Protein AF-R5BET2-F1 (afdb_monomer_lite)

Foldseek 3Di:
DPDPAAEAEDQDQDQADPPPRAGKAFEEEPQAPDDQVNCCVFAVGGHHHPYHDADPQHFGIAGPVRNHTYFHDHPVRHGDPDDHHYPVVGDTDDPVPNDD

Structure (mmCIF, N/CA/C/O backbone):
data_AF-R5BET2-F1
#
_entry.id   AF-R5BET2-F1
#
loop_
_atom_site.group_PDB
_atom_site.id
_atom_site.type_symbol
_atom_site.label_atom_id
_atom_site.label_alt_id
_atom_site.label_comp_id
_atom_site.label_asym_id
_atom_site.label_entity_id
_atom_site.label_seq_id
_atom_site.pdbx_PDB_ins_code
_atom_site.Cartn_x
_atom_site.Cartn_y
_atom_site.Cartn_z
_atom_site.occupancy
_atom_site.B_iso_or_equiv
_atom_site.auth_seq_id
_atom_site.auth_comp_id
_atom_site.auth_asym_id
_atom_site.auth_atom_id
_atom_site.pdbx_PDB_model_num
ATOM 1 N N . MET A 1 1 ? -3.385 -18.294 4.229 1.00 30.03 1 MET A N 1
ATOM 2 C CA . MET A 1 1 ? -2.586 -18.543 3.008 1.00 30.03 1 MET A CA 1
ATOM 3 C C . MET A 1 1 ? -1.886 -17.247 2.627 1.00 30.03 1 MET A C 1
ATOM 5 O O . MET A 1 1 ? -2.534 -16.359 2.093 1.00 30.03 1 MET A O 1
ATOM 9 N N . ALA A 1 2 ? -0.603 -17.092 2.959 1.00 34.34 2 ALA A N 1
ATOM 10 C CA . ALA A 1 2 ? 0.175 -15.944 2.500 1.00 34.34 2 ALA A CA 1
ATOM 11 C C . ALA A 1 2 ? 0.536 -16.183 1.028 1.00 34.34 2 ALA A C 1
ATOM 13 O O . ALA A 1 2 ? 1.506 -16.878 0.728 1.00 34.34 2 ALA A O 1
ATOM 14 N N . LEU A 1 3 ? -0.293 -15.687 0.105 1.00 43.25 3 LEU A N 1
ATOM 15 C CA . LEU A 1 3 ? 0.106 -15.577 -1.294 1.00 43.25 3 LEU A CA 1
ATOM 16 C C . LEU A 1 3 ? 1.415 -14.784 -1.298 1.00 43.25 3 LEU A C 1
ATOM 18 O O . LEU A 1 3 ? 1.457 -13.671 -0.777 1.00 43.25 3 LEU A O 1
ATOM 22 N N . TYR A 1 4 ? 2.492 -15.370 -1.824 1.00 46.22 4 TYR A N 1
ATOM 23 C CA . TYR A 1 4 ? 3.724 -14.642 -2.108 1.00 46.22 4 TYR A CA 1
ATOM 24 C C . TYR A 1 4 ? 3.383 -13.558 -3.135 1.00 46.22 4 TYR A C 1
ATOM 26 O O . TYR A 1 4 ? 3.478 -13.765 -4.344 1.00 46.22 4 TYR A O 1
ATOM 34 N N . SER A 1 5 ? 2.921 -12.408 -2.648 1.00 56.91 5 SER A N 1
ATOM 35 C CA . SER A 1 5 ? 2.660 -11.223 -3.445 1.00 56.91 5 SER A CA 1
ATOM 36 C C . SER A 1 5 ? 3.976 -10.859 -4.120 1.00 56.91 5 SER A C 1
ATOM 38 O O . SER A 1 5 ? 4.942 -10.475 -3.449 1.00 56.91 5 SER A O 1
ATOM 40 N N . ARG A 1 6 ? 4.053 -11.047 -5.440 1.00 83.56 6 ARG A N 1
ATOM 41 C CA . 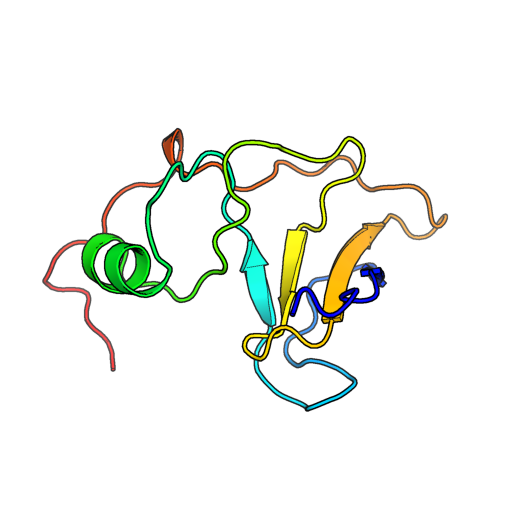ARG A 1 6 ? 5.242 -10.677 -6.211 1.00 83.56 6 ARG A CA 1
ATOM 42 C C . ARG A 1 6 ? 5.458 -9.168 -6.046 1.00 83.56 6 ARG A C 1
ATOM 44 O O . ARG A 1 6 ? 4.498 -8.398 -6.021 1.00 83.56 6 ARG A O 1
ATOM 51 N N . ILE A 1 7 ? 6.711 -8.748 -5.882 1.00 90.94 7 ILE A N 1
ATOM 52 C CA . ILE A 1 7 ? 7.066 -7.327 -5.802 1.00 90.94 7 ILE A CA 1
ATOM 53 C C . ILE A 1 7 ? 7.527 -6.885 -7.189 1.00 90.94 7 ILE A C 1
ATOM 55 O O . ILE A 1 7 ? 8.517 -7.402 -7.700 1.00 90.94 7 ILE A O 1
ATOM 59 N N . ALA A 1 8 ? 6.818 -5.931 -7.786 1.00 93.06 8 ALA A N 1
ATOM 60 C CA . ALA A 1 8 ? 7.190 -5.287 -9.037 1.00 93.06 8 ALA A CA 1
ATOM 61 C C . ALA A 1 8 ? 7.927 -3.968 -8.767 1.00 93.06 8 ALA A C 1
ATOM 63 O O . ALA A 1 8 ? 7.486 -3.148 -7.960 1.00 93.06 8 ALA A O 1
ATOM 64 N N . ASN A 1 9 ? 9.035 -3.747 -9.467 1.00 94.00 9 ASN A N 1
ATOM 65 C CA . ASN A 1 9 ? 9.740 -2.470 -9.442 1.00 94.00 9 ASN A CA 1
ATOM 66 C C . ASN A 1 9 ? 9.082 -1.506 -10.434 1.00 94.00 9 ASN A C 1
ATOM 68 O O . ASN A 1 9 ? 8.865 -1.859 -11.591 1.00 94.00 9 ASN A O 1
ATOM 72 N N . VAL A 1 10 ? 8.766 -0.294 -9.984 1.00 94.56 10 VAL A N 1
ATOM 73 C CA . VAL A 1 10 ? 8.093 0.728 -10.794 1.00 94.56 10 VAL A CA 1
ATOM 74 C C . VAL A 1 10 ? 8.734 2.097 -10.593 1.00 94.56 10 VAL A C 1
ATOM 76 O O . VAL A 1 10 ? 9.208 2.426 -9.507 1.00 94.56 10 VAL A O 1
ATOM 79 N N . LEU A 1 11 ? 8.711 2.931 -11.632 1.00 94.25 11 LEU A N 1
ATOM 80 C CA . LEU A 1 11 ? 9.240 4.301 -11.565 1.00 94.25 11 LEU A CA 1
ATOM 81 C C . LEU A 1 11 ? 8.269 5.265 -10.862 1.00 94.25 11 LEU A C 1
ATOM 83 O O . LEU A 1 11 ? 8.671 6.216 -10.186 1.00 94.25 11 LEU A O 1
ATOM 87 N N . ARG A 1 12 ? 6.963 5.027 -11.021 1.00 93.62 12 ARG A N 1
ATOM 88 C CA . ARG A 1 12 ? 5.866 5.822 -10.452 1.00 93.62 12 ARG A CA 1
ATOM 89 C C . ARG A 1 12 ? 4.759 4.897 -9.956 1.00 93.62 12 ARG A C 1
ATOM 91 O O . ARG A 1 12 ? 4.708 3.737 -10.355 1.00 93.62 12 ARG A O 1
ATOM 98 N N . LYS A 1 13 ? 3.888 5.419 -9.087 1.00 94.56 13 LYS A N 1
ATOM 99 C CA . LYS A 1 13 ? 2.708 4.687 -8.620 1.00 94.56 13 LYS A CA 1
ATOM 100 C C . LYS A 1 13 ? 1.820 4.358 -9.829 1.00 94.56 13 LYS A C 1
ATOM 102 O O . 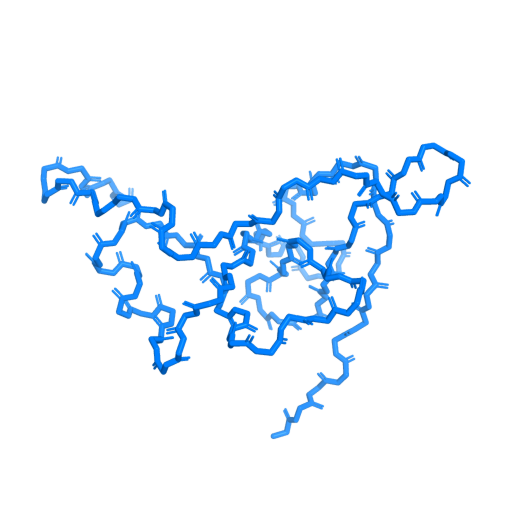LYS A 1 13 ? 1.457 5.295 -10.536 1.00 94.56 13 LYS A O 1
ATOM 107 N N . PRO A 1 14 ? 1.480 3.085 -10.079 1.00 94.56 14 PRO A N 1
ATOM 108 C CA . PRO A 1 14 ? 0.484 2.741 -11.086 1.00 94.56 14 PRO A CA 1
ATOM 109 C C . PRO A 1 14 ? -0.906 3.175 -10.616 1.00 94.56 14 PRO A C 1
ATOM 111 O O . PRO A 1 14 ? -1.224 3.009 -9.441 1.00 94.56 14 PRO A O 1
ATOM 114 N N . ASP A 1 15 ? -1.751 3.665 -11.521 1.00 94.25 15 ASP A N 1
ATOM 115 C CA . ASP A 1 15 ? -3.151 3.967 -11.184 1.00 94.25 15 ASP A CA 1
ATOM 116 C C . ASP A 1 15 ? -3.964 2.682 -10.969 1.00 94.25 15 ASP A C 1
ATOM 118 O O . ASP A 1 15 ? -4.814 2.598 -10.080 1.00 94.25 15 ASP A O 1
ATOM 122 N N . LYS A 1 16 ? -3.664 1.652 -11.770 1.00 95.88 16 LYS A N 1
ATOM 123 C CA . LYS A 1 16 ? -4.291 0.329 -11.731 1.00 95.88 16 LYS A CA 1
ATOM 124 C C . LYS A 1 16 ? -3.242 -0.771 -11.746 1.00 95.88 16 LYS A C 1
ATOM 126 O O . LYS A 1 16 ? -2.163 -0.620 -12.322 1.00 95.88 16 LYS A O 1
ATOM 131 N N . CYS A 1 17 ? -3.577 -1.900 -11.137 1.00 94.38 17 CYS A N 1
ATOM 132 C CA . CYS A 1 17 ? -2.728 -3.075 -11.140 1.00 94.38 17 CYS A CA 1
ATOM 133 C C . CYS A 1 17 ? -2.651 -3.682 -12.552 1.00 94.38 17 CYS A C 1
ATOM 135 O O . CYS A 1 17 ? -3.694 -3.927 -13.160 1.00 94.38 17 CYS A O 1
ATOM 137 N N . PRO A 1 18 ? -1.454 -3.997 -13.075 1.00 92.25 18 PRO A N 1
ATOM 138 C CA . PRO A 1 18 ? -1.315 -4.584 -14.408 1.00 92.25 18 PRO A CA 1
ATOM 139 C C . PRO A 1 18 ? -1.845 -6.026 -14.498 1.00 92.25 18 PRO A C 1
ATOM 141 O O . PRO A 1 18 ? -2.020 -6.532 -15.600 1.00 92.25 18 PRO A O 1
ATOM 144 N N . VAL A 1 19 ? -2.095 -6.690 -13.362 1.00 92.62 19 VAL A N 1
ATOM 145 C CA . VAL A 1 19 ? -2.573 -8.082 -13.313 1.00 92.62 19 VAL A CA 1
ATOM 146 C C . VAL A 1 19 ? -4.100 -8.149 -13.335 1.00 92.62 19 VAL A C 1
ATOM 148 O O . VAL A 1 19 ? -4.679 -8.841 -14.163 1.00 92.62 19 VAL A O 1
ATOM 151 N N . CYS A 1 20 ? -4.761 -7.425 -12.432 1.00 93.81 20 CYS A N 1
ATOM 152 C CA . CYS A 1 20 ? -6.211 -7.523 -12.216 1.00 93.81 20 CYS A CA 1
ATOM 153 C C . CYS A 1 20 ? -6.980 -6.228 -12.521 1.00 93.81 20 CYS A C 1
ATOM 155 O O . CYS A 1 20 ? -8.203 -6.229 -12.477 1.00 93.81 20 CYS A O 1
ATOM 157 N N . ARG A 1 21 ? -6.286 -5.126 -12.843 1.00 94.88 21 ARG A N 1
ATOM 158 C CA . ARG A 1 21 ? -6.850 -3.785 -13.109 1.00 94.88 21 ARG A CA 1
ATOM 159 C C . ARG A 1 21 ? -7.538 -3.093 -11.926 1.00 94.88 21 ARG A C 1
ATOM 161 O O . ARG A 1 21 ? -8.065 -1.995 -12.102 1.00 94.88 21 ARG A O 1
ATOM 168 N N . GLU A 1 22 ? -7.460 -3.677 -10.739 1.00 95.69 22 GLU A N 1
ATOM 169 C CA . GLU A 1 22 ? -7.899 -3.072 -9.482 1.00 95.69 22 GLU A CA 1
ATOM 170 C C . GLU A 1 22 ? -7.040 -1.854 -9.085 1.00 95.69 22 GLU A C 1
ATOM 172 O O . GLU A 1 22 ? -5.897 -1.730 -9.551 1.00 95.69 22 GLU A O 1
ATOM 177 N N . PRO A 1 23 ? -7.551 -0.939 -8.239 1.00 95.75 23 PRO A N 1
ATOM 178 C CA . PRO A 1 23 ? -6.801 0.228 -7.801 1.00 95.75 23 PRO A CA 1
ATOM 179 C C . PRO A 1 23 ? -5.581 -0.157 -6.960 1.00 95.75 23 PRO A C 1
ATOM 181 O O . PRO A 1 23 ? -5.540 -1.180 -6.276 1.00 95.75 23 PRO A O 1
ATOM 184 N N . VAL A 1 24 ? -4.572 0.710 -6.997 1.00 96.12 24 VAL A N 1
ATOM 185 C CA . VAL A 1 24 ? -3.337 0.544 -6.228 1.00 96.12 24 VAL A CA 1
ATOM 186 C C . VAL A 1 24 ? -3.348 1.475 -5.021 1.00 96.12 24 VAL A C 1
ATOM 188 O O . VAL A 1 24 ? -3.406 2.705 -5.130 1.00 96.12 24 VAL A O 1
ATOM 191 N N . TRP A 1 25 ? -3.277 0.886 -3.838 1.00 95.62 25 TRP A N 1
ATOM 192 C CA . TRP A 1 25 ? -3.327 1.575 -2.559 1.00 95.62 25 TRP A CA 1
ATOM 193 C C . TRP A 1 25 ? -1.929 1.839 -2.013 1.00 95.62 25 TRP A C 1
ATOM 195 O O . TRP A 1 25 ? -0.952 1.199 -2.397 1.00 95.62 25 TRP A O 1
ATOM 205 N N . ASP A 1 26 ? -1.815 2.844 -1.146 1.00 95.25 26 ASP A N 1
ATOM 206 C CA . ASP A 1 26 ? -0.575 3.042 -0.397 1.00 95.25 26 ASP A CA 1
ATOM 207 C C . ASP A 1 26 ? -0.488 2.023 0.736 1.00 95.25 26 ASP A C 1
ATOM 209 O O . ASP A 1 26 ? -1.499 1.727 1.369 1.00 95.25 26 ASP A O 1
ATOM 213 N N . ILE A 1 27 ? 0.719 1.530 1.010 1.00 95.12 27 ILE A N 1
ATOM 214 C CA . ILE A 1 27 ? 0.987 0.719 2.195 1.00 95.12 27 ILE A CA 1
ATOM 215 C C . ILE A 1 27 ? 1.371 1.657 3.340 1.00 95.12 27 ILE A C 1
ATOM 217 O O . ILE A 1 27 ? 2.279 2.484 3.198 1.00 95.12 27 ILE A O 1
ATOM 221 N N . VAL A 1 28 ? 0.685 1.527 4.472 1.00 95.81 28 VAL A N 1
ATOM 222 C CA . VAL A 1 28 ? 0.979 2.255 5.711 1.00 95.81 28 VAL A CA 1
ATOM 223 C C . VAL A 1 28 ? 1.641 1.296 6.692 1.00 95.81 28 VAL A C 1
ATOM 225 O O . VAL A 1 28 ? 1.101 0.236 6.979 1.00 95.81 28 VAL A O 1
ATOM 228 N N . TYR A 1 29 ? 2.818 1.657 7.196 1.00 95.00 29 TYR A N 1
ATOM 229 C CA . TYR A 1 29 ? 3.597 0.860 8.146 1.00 95.00 29 TYR A CA 1
ATOM 230 C C . TYR A 1 29 ? 3.493 1.400 9.572 1.00 95.00 29 TYR A C 1
ATOM 232 O O . TYR A 1 29 ? 3.078 2.542 9.792 1.00 95.00 29 TYR A O 1
ATOM 240 N N . GLY A 1 30 ? 3.931 0.596 10.539 1.00 93.31 30 GLY A N 1
ATOM 241 C CA . GLY A 1 30 ? 3.841 0.941 11.956 1.00 93.31 30 GLY A CA 1
ATOM 242 C C . GLY A 1 30 ? 2.395 0.926 12.449 1.00 93.31 30 GLY A C 1
ATOM 243 O O . GLY A 1 30 ? 1.995 1.810 13.202 1.00 93.31 30 GLY A O 1
ATOM 244 N N . THR A 1 31 ? 1.577 0.030 11.890 1.00 89.81 31 THR A N 1
ATOM 245 C CA . THR A 1 31 ? 0.127 -0.013 12.119 1.00 89.81 31 THR A CA 1
ATOM 246 C C . THR A 1 31 ? -0.263 -0.872 13.317 1.00 89.81 31 THR A C 1
ATOM 248 O O . THR A 1 31 ? -1.427 -0.847 13.704 1.00 89.81 31 THR A O 1
ATOM 251 N N . GLY A 1 32 ? 0.671 -1.632 13.905 1.00 89.25 32 GLY A N 1
ATOM 252 C CA . GLY A 1 32 ? 0.335 -2.658 14.892 1.00 89.25 32 GLY A CA 1
ATOM 253 C C . GLY A 1 32 ? -0.755 -3.596 14.365 1.00 89.25 32 GLY A C 1
ATOM 254 O O . GLY A 1 32 ? -0.633 -4.116 13.253 1.00 89.25 32 GLY A O 1
ATOM 255 N N . ASP A 1 33 ? -1.827 -3.735 15.144 1.00 87.94 33 ASP A N 1
ATOM 256 C CA . ASP A 1 33 ? -2.973 -4.604 14.854 1.00 87.94 33 ASP A CA 1
ATOM 257 C C . ASP A 1 33 ? -4.136 -3.887 14.142 1.00 87.94 33 ASP A C 1
ATOM 259 O O . ASP A 1 33 ? -5.192 -4.486 13.947 1.00 87.94 33 ASP A O 1
ATOM 263 N N . ILE A 1 34 ? -3.964 -2.619 13.741 1.00 92.62 34 ILE A N 1
ATOM 264 C CA . ILE A 1 34 ? -5.006 -1.880 13.016 1.00 92.62 34 ILE A CA 1
ATOM 265 C C . ILE A 1 34 ? -5.315 -2.582 11.697 1.00 92.62 34 ILE A C 1
ATOM 267 O O . ILE A 1 34 ? -4.429 -2.849 10.881 1.00 92.62 34 ILE A O 1
ATOM 271 N N . THR A 1 35 ? -6.600 -2.830 11.477 1.00 92.38 35 THR A N 1
ATOM 272 C CA . THR A 1 35 ? -7.136 -3.387 10.238 1.00 92.38 35 THR A CA 1
ATOM 273 C C . THR A 1 35 ? -7.339 -2.302 9.179 1.00 92.38 35 THR A C 1
ATOM 275 O O . THR A 1 35 ? -7.513 -1.119 9.478 1.00 92.38 35 THR A O 1
ATOM 278 N N . GLU A 1 36 ? -7.380 -2.698 7.904 1.00 91.44 36 GLU A N 1
ATOM 279 C CA . GLU A 1 36 ? -7.672 -1.775 6.793 1.00 91.44 36 GLU A CA 1
ATOM 280 C C . GLU A 1 36 ? -9.038 -1.084 6.958 1.00 91.44 36 GLU A C 1
ATOM 282 O O . GLU A 1 36 ? -9.196 0.081 6.592 1.00 91.44 36 GLU A O 1
ATOM 287 N N . VAL A 1 37 ? -10.009 -1.779 7.561 1.00 90.88 37 VAL A N 1
ATOM 288 C CA . VAL A 1 37 ? -11.357 -1.263 7.834 1.00 90.88 37 VAL A CA 1
ATOM 289 C C . VAL A 1 37 ? -11.328 -0.183 8.915 1.00 90.88 37 VAL A C 1
ATOM 291 O O . VAL A 1 37 ? -11.872 0.902 8.713 1.00 90.88 37 VAL A O 1
ATOM 294 N N . GLU A 1 38 ? -10.666 -0.434 10.046 1.00 92.62 38 GLU A N 1
ATOM 295 C CA . GLU A 1 38 ? -10.498 0.569 11.109 1.00 92.62 38 GLU A CA 1
ATOM 296 C C . GLU A 1 38 ? -9.759 1.800 10.590 1.00 92.62 38 GLU A C 1
ATOM 298 O O . GLU A 1 38 ? -10.179 2.938 10.826 1.00 92.62 38 GLU A O 1
ATOM 303 N N . PHE A 1 39 ? -8.703 1.575 9.806 1.00 92.31 39 PHE A N 1
ATOM 304 C CA . PHE A 1 39 ? -7.973 2.650 9.162 1.00 92.31 39 PHE A CA 1
ATOM 305 C C . PHE A 1 39 ? -8.882 3.474 8.241 1.00 92.31 39 PHE A C 1
ATOM 307 O O . PHE A 1 39 ? -8.885 4.707 8.309 1.00 92.31 39 PHE A O 1
ATOM 314 N N . LEU A 1 40 ? -9.691 2.820 7.404 1.00 90.81 40 LEU A N 1
ATOM 315 C CA . LEU A 1 40 ? -10.646 3.497 6.533 1.00 90.81 40 LEU A CA 1
ATOM 316 C C . LEU A 1 40 ? -11.624 4.355 7.344 1.00 90.81 40 LEU A C 1
ATOM 318 O O . LEU A 1 40 ? -11.872 5.503 6.976 1.00 90.81 40 LEU A O 1
ATOM 322 N N . TYR A 1 41 ? -12.146 3.859 8.465 1.00 88.62 41 TYR A N 1
ATOM 323 C CA . TYR A 1 41 ? -13.069 4.630 9.301 1.00 88.62 41 TYR A CA 1
ATOM 324 C C . TYR A 1 41 ? -12.411 5.835 9.980 1.00 88.62 41 TYR A C 1
ATOM 326 O O . TYR A 1 41 ? -13.023 6.905 10.050 1.00 88.62 41 TYR A O 1
ATOM 334 N N . GLN A 1 42 ? -11.172 5.702 10.448 1.00 90.56 42 GLN A N 1
ATOM 335 C CA . GLN A 1 42 ? -10.478 6.769 11.173 1.00 90.56 42 GLN A CA 1
ATOM 336 C C . GLN A 1 42 ? -9.848 7.817 10.240 1.00 90.56 42 GLN A C 1
ATOM 338 O O . GLN A 1 42 ? -9.881 9.021 10.512 1.00 90.56 42 GLN A O 1
ATOM 343 N N . TYR A 1 43 ? -9.276 7.377 9.121 1.00 90.56 43 TYR A N 1
ATOM 344 C CA . TYR A 1 43 ? -8.497 8.223 8.214 1.00 90.56 43 TYR A CA 1
ATOM 345 C C . TYR A 1 43 ? -9.219 8.538 6.901 1.00 90.56 43 TYR A C 1
ATOM 347 O O . TYR A 1 43 ? -8.751 9.408 6.160 1.00 90.56 43 TYR A O 1
ATOM 355 N N . ARG A 1 44 ? -10.357 7.880 6.625 1.00 88.69 44 ARG A N 1
ATOM 356 C CA . ARG A 1 44 ? -11.208 8.077 5.432 1.00 88.69 44 ARG A CA 1
ATOM 357 C C . ARG A 1 44 ? -10.439 7.923 4.123 1.00 88.69 44 ARG A C 1
ATOM 359 O O . ARG A 1 44 ? -10.620 8.689 3.180 1.00 88.69 44 ARG A O 1
ATOM 366 N N . LYS A 1 45 ? -9.523 6.956 4.093 1.00 89.19 45 LYS A N 1
ATOM 367 C CA . LYS A 1 45 ? -8.671 6.640 2.945 1.00 89.19 45 LYS A CA 1
ATOM 368 C C . LYS A 1 45 ? -8.499 5.136 2.833 1.00 89.19 45 LYS A C 1
ATOM 370 O O . LYS A 1 45 ? -8.300 4.472 3.843 1.00 89.19 45 LYS A O 1
ATOM 375 N N . ASN A 1 46 ? -8.490 4.642 1.601 1.00 92.12 46 ASN A N 1
ATOM 376 C CA . ASN A 1 46 ? -8.094 3.270 1.318 1.00 92.12 46 ASN A CA 1
ATOM 377 C C . ASN A 1 46 ? -6.569 3.143 1.382 1.00 92.12 46 ASN A C 1
ATOM 379 O O . ASN A 1 46 ? -5.838 3.922 0.756 1.00 92.12 46 ASN A O 1
ATOM 383 N N . SER A 1 47 ? -6.091 2.161 2.133 1.00 93.38 47 SER A N 1
ATOM 384 C CA . SER A 1 47 ? -4.673 1.830 2.249 1.00 93.38 47 SER A CA 1
ATOM 385 C C . SER A 1 47 ? -4.510 0.406 2.747 1.00 93.38 47 SER A C 1
ATOM 387 O O . SER A 1 47 ? -5.350 -0.061 3.512 1.00 93.38 47 SER A O 1
ATOM 389 N N . SER A 1 48 ? -3.388 -0.211 2.404 1.00 94.06 48 SER A N 1
ATOM 390 C CA . SER A 1 48 ? -3.025 -1.525 2.922 1.00 94.06 48 SER A CA 1
ATOM 391 C C . SER A 1 48 ? -2.169 -1.411 4.177 1.00 94.06 48 SER A C 1
ATOM 393 O O . SER A 1 48 ? -1.304 -0.534 4.278 1.00 94.06 48 SER A O 1
ATOM 395 N N . MET A 1 49 ? -2.414 -2.283 5.153 1.00 94.19 49 MET A N 1
ATOM 396 C CA . MET A 1 49 ? -1.699 -2.272 6.433 1.00 94.19 49 MET A CA 1
ATOM 397 C C . MET A 1 49 ? -0.413 -3.097 6.315 1.00 94.19 49 MET A C 1
ATOM 399 O O . MET A 1 49 ? -0.432 -4.321 6.217 1.00 94.19 49 MET A O 1
ATOM 403 N N . GLY A 1 50 ? 0.730 -2.413 6.306 1.00 91.00 50 GLY A N 1
ATOM 404 C CA . GLY A 1 50 ? 2.063 -3.009 6.183 1.00 91.00 50 GLY A CA 1
ATOM 405 C C . GLY A 1 50 ? 2.606 -3.618 7.478 1.00 91.00 50 GLY A C 1
ATOM 406 O O . GLY A 1 50 ? 3.642 -4.284 7.442 1.00 91.00 50 GLY A O 1
ATOM 407 N N . GLY A 1 51 ? 1.928 -3.395 8.608 1.00 91.19 51 GLY A N 1
ATOM 408 C CA . GLY A 1 51 ? 2.323 -3.902 9.919 1.00 91.19 51 GLY A CA 1
ATOM 409 C C . GLY A 1 51 ? 3.560 -3.212 10.500 1.00 91.19 51 GLY A C 1
ATOM 410 O O . GLY A 1 51 ? 4.071 -2.220 9.971 1.00 91.19 51 GLY A O 1
ATOM 411 N N . GLU A 1 52 ? 4.047 -3.752 11.617 1.00 89.69 52 GLU A N 1
ATOM 412 C CA . GLU A 1 52 ? 5.169 -3.176 12.375 1.00 89.69 52 GLU A CA 1
ATOM 413 C C . GLU A 1 52 ? 6.544 -3.547 11.797 1.00 89.69 52 GLU A C 1
ATOM 415 O O . GLU A 1 52 ? 7.511 -2.790 11.879 1.00 89.69 52 GLU A O 1
ATOM 420 N N . ARG A 1 53 ? 6.652 -4.731 11.183 1.00 88.44 53 ARG A N 1
ATOM 421 C CA . ARG A 1 53 ? 7.922 -5.245 10.652 1.00 88.44 53 ARG A CA 1
ATOM 422 C C . ARG A 1 53 ? 8.194 -4.691 9.259 1.00 88.44 53 ARG A C 1
ATOM 424 O O . ARG A 1 53 ? 7.862 -5.309 8.250 1.00 88.44 53 ARG A O 1
ATOM 431 N N . ILE A 1 54 ? 8.857 -3.542 9.217 1.00 89.19 54 ILE A N 1
ATOM 432 C CA . ILE A 1 54 ? 9.232 -2.881 7.965 1.00 89.19 54 ILE A CA 1
ATOM 433 C C . ILE A 1 54 ? 10.371 -3.661 7.282 1.00 89.19 54 ILE A C 1
ATOM 435 O O . ILE A 1 54 ? 11.445 -3.824 7.871 1.00 89.19 54 ILE A O 1
ATOM 439 N N . PRO A 1 55 ? 10.191 -4.136 6.035 1.00 87.62 55 PRO A N 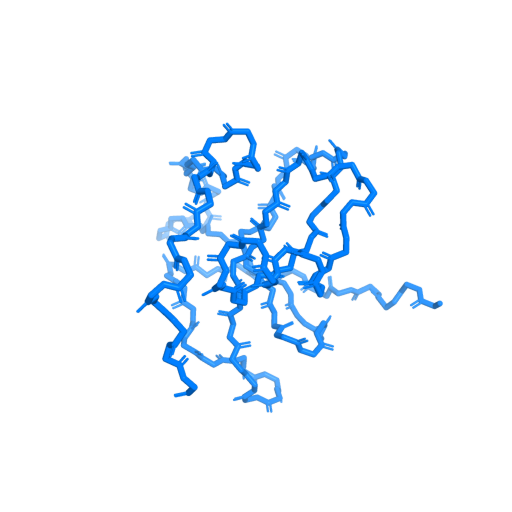1
ATOM 440 C CA . PRO A 1 55 ? 11.254 -4.810 5.297 1.00 87.62 55 PRO A CA 1
ATOM 441 C C . PRO A 1 55 ? 12.426 -3.864 5.010 1.00 87.62 55 PRO A C 1
ATOM 443 O O . PRO A 1 55 ? 12.221 -2.673 4.800 1.00 87.62 55 PRO A O 1
ATOM 446 N N . ARG A 1 56 ? 13.646 -4.402 4.848 1.00 86.94 56 ARG A N 1
ATOM 447 C CA . ARG A 1 56 ? 14.819 -3.606 4.413 1.00 86.94 56 ARG A CA 1
ATOM 448 C C . ARG A 1 56 ? 14.589 -2.864 3.089 1.00 86.94 56 ARG A C 1
ATOM 450 O O . ARG A 1 56 ? 15.134 -1.787 2.891 1.00 86.94 56 ARG A O 1
ATOM 457 N N . ARG A 1 57 ? 13.807 -3.462 2.184 1.00 88.00 57 ARG A N 1
ATOM 458 C CA . ARG A 1 57 ? 13.405 -2.889 0.890 1.00 88.00 57 ARG A CA 1
ATOM 459 C C . ARG A 1 57 ? 11.874 -2.878 0.795 1.00 88.00 57 ARG A C 1
ATOM 461 O O . ARG A 1 57 ? 11.295 -3.786 0.181 1.00 88.00 57 ARG A O 1
ATOM 468 N N . PRO A 1 58 ? 11.208 -1.928 1.467 1.00 90.00 58 PRO A N 1
ATOM 469 C CA . PRO A 1 58 ? 9.766 -1.968 1.649 1.00 90.00 58 PRO A CA 1
ATOM 470 C C . PRO A 1 58 ? 9.043 -1.713 0.317 1.00 90.00 58 PRO A C 1
ATOM 472 O O . PRO A 1 58 ? 9.409 -0.785 -0.410 1.00 90.00 58 PRO A O 1
ATOM 475 N N . PRO A 1 59 ? 8.021 -2.509 -0.045 1.00 93.69 59 PRO A N 1
ATOM 476 C CA . PRO A 1 59 ? 7.066 -2.076 -1.053 1.00 93.69 59 PRO A CA 1
ATOM 477 C C . PRO A 1 59 ? 6.327 -0.833 -0.546 1.00 93.69 59 PRO A C 1
ATOM 479 O O . PRO A 1 59 ? 6.050 -0.690 0.645 1.00 93.69 59 PRO A O 1
ATOM 482 N N . MET A 1 60 ? 6.027 0.084 -1.455 1.00 94.88 60 MET A N 1
ATOM 483 C CA . MET A 1 60 ? 5.315 1.322 -1.142 1.00 94.88 60 MET A CA 1
ATOM 484 C C . MET A 1 60 ? 3.816 1.212 -1.379 1.00 94.88 60 MET A C 1
ATOM 486 O O . MET A 1 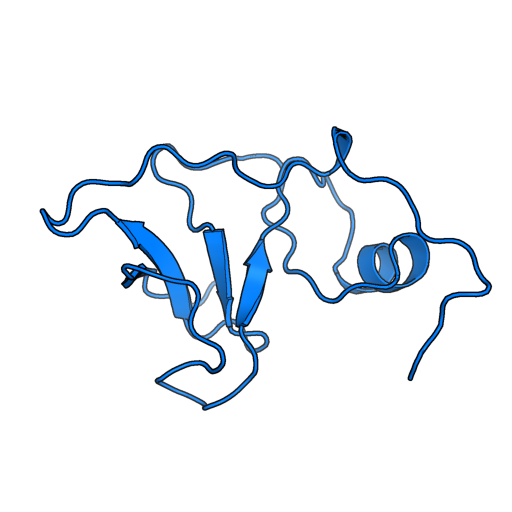60 ? 3.035 1.910 -0.734 1.00 94.88 60 MET A O 1
ATOM 490 N N . TRP A 1 61 ? 3.436 0.375 -2.339 1.00 96.19 61 TRP A N 1
ATOM 491 C CA . TRP A 1 61 ? 2.062 0.246 -2.780 1.00 96.19 61 TRP A CA 1
ATOM 492 C C . TRP A 1 61 ? 1.676 -1.212 -2.928 1.00 96.19 61 TRP A C 1
ATOM 494 O O . TRP A 1 61 ? 2.524 -2.074 -3.169 1.00 96.19 61 TRP A O 1
ATOM 504 N N . GLU A 1 62 ? 0.385 -1.463 -2.832 1.00 95.31 62 GLU A N 1
ATOM 505 C CA . GLU A 1 62 ? -0.212 -2.780 -2.972 1.00 95.31 62 GLU A CA 1
ATOM 506 C C . GLU A 1 62 ? -1.461 -2.659 -3.833 1.00 95.31 62 GLU A C 1
ATOM 508 O O . GLU A 1 62 ? -2.191 -1.670 -3.780 1.00 95.31 62 GLU A O 1
ATOM 513 N N . CYS A 1 63 ? -1.676 -3.643 -4.693 1.00 95.25 63 CYS A N 1
ATOM 514 C CA . CYS A 1 63 ? -2.955 -3.795 -5.356 1.00 95.25 63 CYS A CA 1
ATOM 515 C C . CYS A 1 63 ? -4.041 -4.031 -4.301 1.00 95.25 63 CYS A C 1
ATOM 517 O O . CYS A 1 63 ? -3.838 -4.875 -3.438 1.00 95.25 63 CYS A O 1
ATOM 519 N N . SER A 1 64 ? -5.208 -3.394 -4.409 1.00 93.69 64 SER A N 1
ATOM 520 C CA . SER A 1 64 ? -6.295 -3.574 -3.430 1.00 93.69 64 SER A CA 1
ATOM 521 C C . SER A 1 64 ? -6.737 -5.033 -3.237 1.00 93.69 64 SER A C 1
ATOM 523 O O . SER A 1 64 ? -7.165 -5.401 -2.153 1.00 93.69 64 SER A O 1
ATOM 525 N N . CYS A 1 65 ? -6.603 -5.893 -4.255 1.00 91.44 65 CYS A N 1
ATOM 526 C CA . CYS A 1 65 ? -6.887 -7.326 -4.128 1.00 91.44 65 CYS A CA 1
ATOM 527 C C . CYS A 1 65 ? -5.710 -8.173 -3.597 1.00 91.44 65 CYS A C 1
ATOM 529 O O . CYS A 1 65 ? -5.810 -9.396 -3.538 1.00 91.44 65 CYS A O 1
ATOM 531 N N . GLY A 1 66 ? -4.564 -7.560 -3.285 1.00 90.81 66 GLY A N 1
ATOM 532 C CA . GLY A 1 66 ? -3.372 -8.223 -2.741 1.00 90.81 66 GLY A CA 1
ATOM 533 C C . GLY A 1 66 ? -2.519 -9.005 -3.750 1.00 90.81 66 GLY A C 1
ATOM 534 O O . GLY A 1 66 ? -1.507 -9.596 -3.376 1.00 90.81 66 GLY A O 1
ATOM 535 N N . CYS A 1 67 ? -2.874 -9.023 -5.042 1.00 91.19 67 CYS A N 1
ATOM 536 C CA . CYS A 1 67 ? -2.171 -9.863 -6.027 1.00 91.19 67 CYS A CA 1
ATOM 537 C C . CYS A 1 67 ? -0.726 -9.421 -6.334 1.00 91.19 67 CYS A C 1
ATOM 539 O O . CYS A 1 67 ? 0.105 -10.246 -6.725 1.00 91.19 67 CYS A O 1
ATOM 541 N N . LEU A 1 68 ? -0.414 -8.130 -6.175 1.00 93.44 68 LEU A N 1
ATOM 542 C CA . LEU A 1 68 ? 0.885 -7.558 -6.519 1.00 93.44 68 LEU A CA 1
ATOM 543 C C . LEU A 1 68 ? 1.231 -6.392 -5.594 1.00 93.44 68 LEU A C 1
ATOM 545 O O . LEU A 1 68 ? 0.379 -5.563 -5.270 1.00 93.44 68 LEU A O 1
ATOM 549 N N . ARG A 1 69 ? 2.507 -6.307 -5.216 1.00 94.56 69 ARG A N 1
ATOM 550 C CA . ARG A 1 69 ? 3.079 -5.179 -4.474 1.00 94.56 69 ARG A CA 1
ATOM 551 C C . ARG A 1 69 ? 4.063 -4.432 -5.349 1.00 94.56 69 ARG A C 1
ATOM 553 O O . ARG A 1 69 ? 4.689 -5.015 -6.228 1.00 94.56 69 ARG A O 1
ATOM 560 N N . PHE A 1 70 ? 4.242 -3.149 -5.085 1.00 94.88 70 PHE A N 1
ATOM 561 C CA . PHE A 1 70 ? 5.052 -2.276 -5.919 1.00 94.88 70 PHE A CA 1
ATOM 562 C C . PHE A 1 70 ? 6.111 -1.567 -5.088 1.00 94.88 70 PHE A C 1
ATOM 564 O O . PHE A 1 70 ? 5.819 -0.969 -4.049 1.00 94.88 70 PHE A O 1
ATOM 571 N N . ARG A 1 71 ? 7.350 -1.602 -5.569 1.00 94.25 71 ARG A N 1
ATOM 572 C CA . ARG A 1 71 ? 8.481 -0.869 -5.005 1.00 94.25 71 ARG A CA 1
ATOM 573 C C . ARG A 1 71 ? 8.884 0.244 -5.958 1.00 94.25 71 ARG A C 1
ATOM 575 O O . ARG A 1 71 ? 9.012 0.009 -7.158 1.00 94.25 71 ARG A O 1
ATOM 582 N N . LYS A 1 72 ? 9.115 1.443 -5.424 1.00 94.62 72 LYS A N 1
ATOM 583 C CA . LYS A 1 72 ? 9.637 2.545 -6.228 1.00 94.62 72 LYS A CA 1
ATOM 584 C C . LYS A 1 72 ? 11.139 2.380 -6.456 1.00 94.62 72 LYS A C 1
ATOM 586 O O . LYS A 1 72 ? 11.903 2.273 -5.498 1.00 94.62 72 LYS A O 1
ATOM 591 N N . VAL A 1 73 ? 11.545 2.417 -7.717 1.00 94.62 73 VAL A N 1
ATOM 592 C CA . VAL A 1 73 ? 12.948 2.439 -8.147 1.00 94.62 73 VAL A CA 1
ATOM 593 C C . VAL A 1 73 ? 13.222 3.681 -8.995 1.00 94.62 73 VAL A C 1
ATOM 595 O O . VAL A 1 73 ? 12.295 4.313 -9.507 1.00 94.62 73 VAL A O 1
ATOM 598 N N . ASN A 1 74 ? 14.493 4.049 -9.116 1.00 93.75 74 ASN A N 1
ATOM 599 C CA . ASN A 1 74 ? 14.959 5.066 -10.054 1.00 93.75 74 ASN A CA 1
ATOM 600 C C . ASN A 1 74 ? 15.050 4.490 -11.479 1.00 93.75 74 ASN A C 1
ATOM 602 O O . ASN A 1 74 ? 14.910 3.282 -11.671 1.00 93.75 74 ASN A O 1
ATOM 606 N N . ALA A 1 75 ? 15.315 5.347 -12.473 1.00 92.19 75 ALA A N 1
ATOM 607 C CA . ALA A 1 75 ? 15.525 4.919 -13.862 1.00 92.19 75 ALA A CA 1
ATOM 608 C C . ALA A 1 75 ? 16.638 3.860 -13.985 1.00 92.19 75 ALA A C 1
ATOM 610 O O . ALA A 1 75 ? 16.507 2.920 -14.761 1.00 92.19 75 ALA A O 1
ATOM 611 N N . ASP A 1 76 ? 17.656 3.952 -13.127 1.00 91.75 76 ASP A N 1
ATOM 612 C CA . ASP A 1 76 ? 18.794 3.026 -13.069 1.00 91.75 76 ASP A CA 1
ATOM 613 C C . ASP A 1 76 ? 18.457 1.684 -12.379 1.00 91.75 76 ASP A C 1
ATOM 615 O O . ASP A 1 76 ? 19.336 0.862 -12.132 1.00 91.75 76 ASP A O 1
ATOM 619 N N . GLY A 1 77 ? 17.195 1.463 -11.988 1.00 84.62 77 GLY A N 1
ATOM 620 C CA . GLY A 1 77 ? 16.717 0.228 -11.352 1.00 84.62 77 GLY A CA 1
ATOM 621 C C . GLY A 1 77 ? 17.049 0.082 -9.860 1.00 84.62 77 GLY A C 1
ATOM 622 O O . GLY A 1 77 ? 16.592 -0.866 -9.221 1.00 84.62 77 GLY A O 1
ATOM 623 N N . ILE A 1 78 ? 17.801 1.022 -9.285 1.00 88.94 78 ILE A N 1
ATOM 624 C CA . ILE A 1 78 ? 18.125 1.071 -7.852 1.00 88.94 78 ILE A CA 1
ATOM 625 C C . ILE A 1 78 ? 16.910 1.559 -7.052 1.00 88.94 78 ILE A C 1
ATOM 627 O O . ILE A 1 78 ? 16.178 2.441 -7.503 1.00 88.94 78 ILE A O 1
ATOM 631 N N . ASP A 1 79 ? 16.717 1.017 -5.845 1.00 86.19 79 ASP A N 1
ATOM 632 C CA . ASP A 1 79 ? 15.670 1.451 -4.916 1.00 86.19 79 ASP A CA 1
ATOM 633 C C . ASP A 1 79 ? 15.702 2.975 -4.720 1.00 86.19 79 ASP A C 1
ATOM 635 O O . ASP A 1 79 ? 16.724 3.568 -4.357 1.00 86.19 79 ASP A O 1
ATOM 639 N N . ALA A 1 80 ? 14.559 3.620 -4.946 1.00 89.44 80 ALA A N 1
ATOM 640 C CA . ALA A 1 80 ? 14.446 5.053 -4.748 1.00 89.44 80 ALA A CA 1
ATOM 641 C C . ALA A 1 80 ? 14.470 5.373 -3.244 1.00 89.44 80 ALA A C 1
ATOM 643 O O . ALA A 1 80 ? 13.803 4.716 -2.441 1.00 89.44 80 ALA A O 1
ATOM 644 N N . LYS A 1 81 ? 15.186 6.433 -2.849 1.00 86.19 81 LYS A N 1
ATOM 645 C CA . LYS A 1 81 ? 15.120 6.963 -1.478 1.00 86.19 81 LYS A CA 1
ATOM 646 C C . LYS A 1 81 ? 13.795 7.699 -1.288 1.00 86.19 81 LYS A C 1
ATOM 648 O O . LYS A 1 81 ? 13.679 8.874 -1.624 1.00 86.19 81 LYS A O 1
ATOM 653 N N . VAL A 1 82 ? 12.785 7.000 -0.776 1.00 82.81 82 VAL A N 1
ATOM 654 C CA . VAL A 1 82 ? 11.436 7.546 -0.583 1.00 82.81 82 VAL A CA 1
ATOM 655 C C . VAL A 1 82 ? 11.008 7.371 0.862 1.00 82.81 82 VAL A C 1
ATOM 657 O O . VAL A 1 82 ? 11.235 6.324 1.466 1.00 82.81 82 VAL A O 1
ATOM 660 N N . LYS A 1 83 ? 10.351 8.393 1.411 1.00 88.56 83 LYS A N 1
ATOM 661 C CA . LYS A 1 83 ? 9.732 8.297 2.730 1.00 88.56 83 LYS A CA 1
ATOM 662 C C . LYS A 1 83 ? 8.531 7.348 2.652 1.00 88.56 83 LYS A C 1
ATOM 664 O O . LYS A 1 8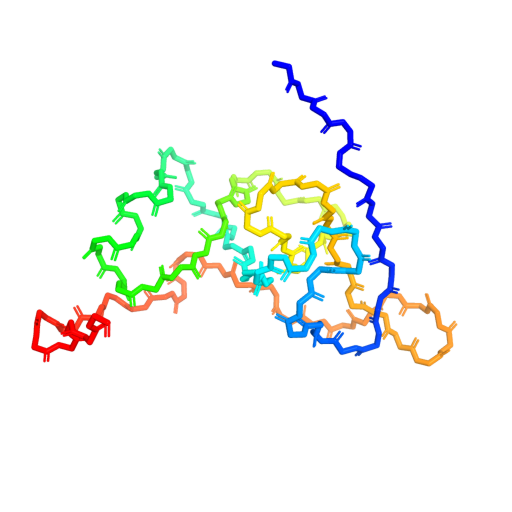3 ? 7.552 7.642 1.967 1.00 88.56 83 LYS A O 1
ATOM 669 N N . ILE A 1 84 ? 8.615 6.220 3.352 1.00 91.44 84 ILE A N 1
ATOM 670 C CA . ILE A 1 84 ? 7.480 5.313 3.551 1.00 91.44 84 ILE A CA 1
ATOM 671 C C . ILE A 1 84 ? 6.394 5.993 4.388 1.00 91.44 84 ILE A C 1
ATOM 673 O O . ILE A 1 84 ? 6.688 6.841 5.236 1.00 91.44 84 ILE A O 1
ATOM 677 N N . LYS A 1 85 ? 5.131 5.629 4.155 1.00 94.44 85 LYS A N 1
ATOM 678 C CA . LYS A 1 85 ? 4.026 6.136 4.969 1.00 94.44 85 LYS A CA 1
ATOM 679 C C . LYS A 1 85 ? 4.000 5.383 6.290 1.00 94.44 85 LYS A C 1
ATOM 681 O O . LYS A 1 85 ? 3.851 4.167 6.306 1.00 94.44 85 LYS A O 1
ATOM 686 N N . MET A 1 86 ? 4.152 6.127 7.376 1.00 95.06 86 MET A N 1
ATOM 687 C CA . MET A 1 86 ? 4.070 5.614 8.737 1.00 95.06 86 MET A CA 1
ATOM 688 C C . MET A 1 86 ? 2.756 6.068 9.357 1.00 95.06 86 MET A C 1
ATOM 690 O O . MET A 1 86 ? 2.420 7.247 9.239 1.00 95.06 86 MET A O 1
ATOM 694 N N . LEU A 1 87 ? 2.056 5.179 10.059 1.00 93.69 87 LEU A N 1
ATOM 695 C CA . LEU A 1 87 ? 0.794 5.509 10.719 1.00 93.69 87 LEU A CA 1
ATOM 696 C C . LEU A 1 87 ? 0.950 6.682 11.698 1.00 93.69 87 LEU A C 1
ATOM 698 O O . LEU A 1 87 ? 0.132 7.597 11.686 1.00 93.69 87 LEU A O 1
ATOM 702 N N . LYS A 1 88 ? 2.042 6.708 12.474 1.00 92.38 88 LYS A N 1
ATOM 703 C CA . LYS A 1 88 ? 2.354 7.788 13.430 1.00 92.38 88 LYS A CA 1
ATOM 704 C C . LYS A 1 88 ? 2.440 9.188 12.803 1.00 92.38 88 LYS A C 1
ATOM 706 O O . LYS A 1 88 ? 2.264 10.181 13.499 1.00 92.38 88 LYS A O 1
ATOM 711 N N . ASP A 1 89 ? 2.714 9.267 11.499 1.00 92.06 89 ASP A N 1
ATOM 712 C CA . ASP A 1 89 ? 2.803 10.530 10.758 1.00 92.06 89 ASP A CA 1
ATOM 713 C C . ASP A 1 89 ? 1.442 10.936 10.153 1.00 92.06 89 A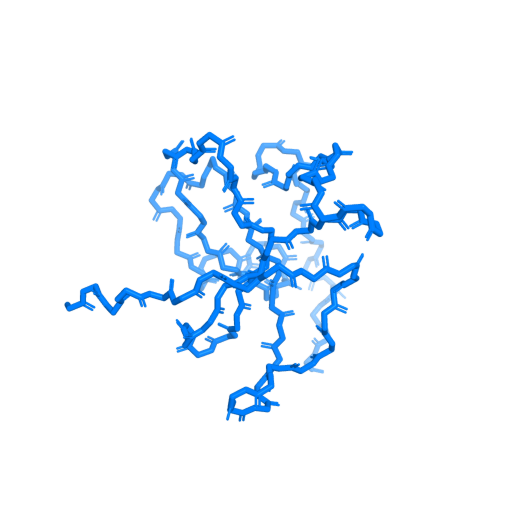SP A C 1
ATOM 715 O O . ASP A 1 89 ? 1.305 12.024 9.586 1.00 92.06 89 ASP A O 1
ATOM 719 N N . MET A 1 90 ? 0.431 10.062 10.220 1.00 90.50 90 MET A N 1
ATOM 720 C CA . MET A 1 90 ? -0.886 10.294 9.638 1.00 90.50 90 MET A CA 1
ATOM 721 C C . MET A 1 90 ? -1.812 10.995 10.623 1.00 90.50 90 MET A C 1
ATOM 723 O O . MET A 1 90 ? -1.844 10.706 11.815 1.00 90.50 90 MET A O 1
ATOM 727 N N . ARG A 1 91 ? -2.626 11.908 10.093 1.00 88.75 91 ARG A N 1
ATOM 728 C CA . ARG A 1 91 ? -3.660 12.605 10.857 1.00 88.75 91 ARG A CA 1
ATOM 729 C C . ARG A 1 91 ? -5.031 12.042 10.487 1.00 88.75 91 ARG A C 1
ATOM 731 O O . ARG A 1 91 ? -5.295 11.934 9.283 1.00 88.75 91 ARG A O 1
ATOM 738 N N . PRO A 1 92 ? -5.885 11.709 11.471 1.00 85.06 92 PRO A N 1
ATOM 739 C CA . PRO A 1 92 ? -7.276 11.359 11.220 1.00 85.06 92 PRO A CA 1
ATOM 740 C C . PRO A 1 92 ? -7.972 12.436 10.388 1.00 85.06 92 PRO A C 1
ATOM 742 O O . PRO A 1 92 ? -7.640 13.624 10.467 1.00 85.06 92 PRO A O 1
ATOM 745 N N . ALA A 1 93 ? -8.929 12.019 9.570 1.00 82.56 93 ALA A N 1
ATOM 746 C CA . ALA A 1 93 ? -9.725 12.953 8.790 1.00 82.56 93 ALA A CA 1
ATOM 747 C C . ALA A 1 93 ? -10.960 13.387 9.590 1.00 82.56 93 ALA A C 1
ATOM 749 O O . ALA A 1 93 ? -11.534 12.600 10.339 1.00 82.56 93 ALA A O 1
ATOM 750 N N . SER A 1 94 ? -11.387 14.640 9.406 1.00 75.69 94 SER A N 1
ATOM 751 C CA . SER A 1 94 ? -12.669 15.113 9.943 1.00 75.69 94 SER A CA 1
ATOM 752 C C . SER A 1 94 ? -13.823 14.240 9.442 1.00 75.69 94 SER A C 1
ATOM 754 O O . SER A 1 94 ? -13.848 13.864 8.266 1.00 75.69 94 SER A O 1
ATOM 756 N N . LEU A 1 95 ? -14.820 14.012 10.303 1.00 64.69 95 LEU A N 1
ATOM 757 C CA . LEU A 1 95 ? -16.075 13.325 9.969 1.00 64.69 95 LEU A CA 1
ATOM 758 C C . LEU A 1 95 ? -16.821 13.979 8.795 1.00 64.69 95 LEU A C 1
ATOM 760 O O . LEU A 1 95 ? -17.563 13.310 8.087 1.00 64.69 95 LEU A O 1
ATOM 764 N N . THR A 1 96 ? -16.581 15.266 8.543 1.00 67.31 96 THR A N 1
ATOM 765 C CA . THR A 1 96 ? -17.199 16.021 7.445 1.00 67.31 96 THR A CA 1
ATOM 766 C C . THR A 1 96 ? -16.612 15.728 6.059 1.00 67.31 96 THR A C 1
ATOM 768 O O . THR A 1 96 ? -17.094 16.282 5.077 1.00 67.31 96 THR A O 1
ATOM 771 N N . LYS A 1 97 ? -15.574 14.882 5.944 1.00 58.00 97 LYS A N 1
ATOM 772 C CA . LYS A 1 97 ? -14.889 14.565 4.672 1.00 58.00 97 LYS A CA 1
ATOM 773 C C . LYS A 1 97 ? -15.218 13.181 4.097 1.00 58.00 97 LYS A C 1
ATOM 775 O O . LYS A 1 97 ? -14.433 12.648 3.316 1.00 58.00 97 LYS A O 1
ATOM 780 N N . ILE A 1 98 ? -16.346 12.583 4.476 1.00 51.84 98 ILE A N 1
ATOM 781 C CA . ILE A 1 98 ? -16.806 11.327 3.870 1.00 51.84 98 ILE A CA 1
ATOM 782 C C . ILE A 1 98 ? -17.352 11.646 2.466 1.00 51.84 98 ILE A C 1
ATOM 784 O O . ILE A 1 98 ? -18.534 11.935 2.316 1.00 51.84 98 ILE A O 1
ATOM 788 N N . CYS A 1 99 ? -16.491 11.632 1.446 1.00 48.72 99 CYS A N 1
ATOM 789 C CA . CYS A 1 99 ? -16.940 11.464 0.063 1.00 48.72 99 CYS A CA 1
ATOM 790 C C . CYS A 1 99 ? -16.999 9.964 -0.225 1.00 48.72 99 CYS A C 1
ATOM 792 O O . CYS A 1 99 ? -15.975 9.285 -0.121 1.00 48.72 99 CYS A O 1
ATOM 794 N N . TRP A 1 100 ? -18.209 9.488 -0.515 1.00 48.12 100 TRP A N 1
ATOM 795 C CA . TRP A 1 100 ? -18.473 8.168 -1.080 1.00 48.12 100 TRP A CA 1
ATOM 796 C C . TRP A 1 100 ? -17.953 8.083 -2.515 1.00 48.12 100 TRP A C 1
ATOM 798 O O . TRP A 1 100 ? -18.027 9.117 -3.221 1.00 48.12 100 TRP A O 1
#

Sequence (100 aa):
MALYSRIANVLRKPDKCPVCREPVWDIVYGTGDITEVEFLYQYRKNSSMGGERIPRRPPMWECSCGCLRFRKVNADGIDAKVKIKMLKDMRPASLTKICW

Radius of gyration: 13.88 Å; chains: 1; bounding box: 37×35×29 Å

pLDDT: mean 87.07, std 13.98, range [30.03, 96.19]

Secondary structure (DSSP, 8-state):
-----EEEEESS--SB-TTT-PBEEEEEES-TT--HHHHHHHH-S-EEEEES---SS---EEETTSSEEEEEB-TTSSBP----EEGGG--PPPGGG---